Protein AF-A0A956ESF2-F1 (afdb_monomer)

Secondary structure (DSSP, 8-state):
-HHHHHHHTT---S-----EETTEE-TTPPTT---PPPHHHHHHHHHHHT-SS-HHHHHHHHHHHHHHTT-S-GGGHHHHHHHTT--

Mean predicted aligned error: 10.07 Å

Sequence (87 aa):
QVRKMATQVGFKVVRLHREAIGPLPLGDLAEGAWRMLTDAEVEALYAVAGGREAPATRAWAALLAQWEAGALEAVDAGCFARCVKHG

Structure (mmCIF, N/CA/C/O backbone):
data_AF-A0A956ESF2-F1
#
_entry.id   AF-A0A956ESF2-F1
#
loop_
_atom_site.group_PDB
_atom_site.id
_atom_site.type_symbol
_atom_site.label_atom_id
_atom_site.label_alt_id
_atom_site.label_comp_id
_atom_site.label_asym_id
_atom_site.label_entity_id
_atom_site.label_seq_id
_atom_site.pdbx_PDB_ins_code
_atom_site.Cartn_x
_atom_site.Cartn_y
_atom_site.Cartn_z
_atom_site.occupancy
_atom_site.B_iso_or_equiv
_atom_site.auth_seq_id
_atom_site.auth_comp_id
_atom_site.auth_asym_id
_atom_site.auth_atom_id
_atom_site.pdbx_PDB_model_num
ATOM 1 N N . GLN A 1 1 ? -2.606 4.557 10.010 1.00 91.50 1 GLN A N 1
ATOM 2 C CA . GLN A 1 1 ? -3.204 5.907 10.09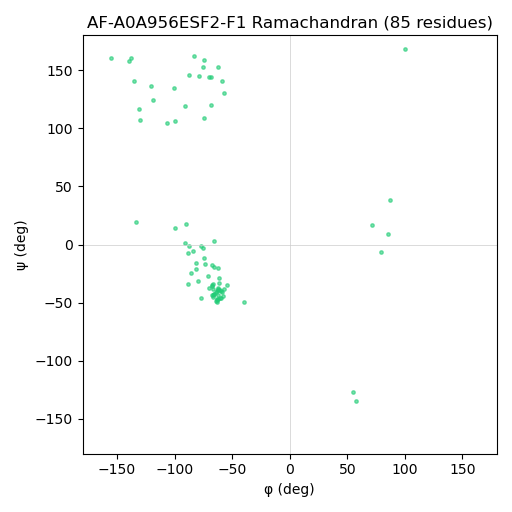7 1.00 91.50 1 GLN A CA 1
ATOM 3 C C . GLN A 1 1 ? -4.704 5.856 10.369 1.00 91.50 1 GLN A C 1
ATOM 5 O O . GLN A 1 1 ? -5.101 6.351 11.411 1.00 91.50 1 GLN A O 1
ATOM 10 N N . VAL A 1 2 ? -5.510 5.175 9.541 1.00 95.81 2 VAL A N 1
ATOM 11 C CA . VAL A 1 2 ? -6.990 5.094 9.650 1.00 95.81 2 VAL A CA 1
ATOM 12 C C . VAL A 1 2 ? -7.536 4.962 11.080 1.00 95.81 2 VAL A C 1
ATOM 14 O O . VAL A 1 2 ? -8.394 5.737 11.478 1.00 95.81 2 VAL A O 1
ATOM 17 N N . ARG A 1 3 ? -7.010 4.035 11.896 1.00 96.88 3 ARG A N 1
ATOM 18 C CA . ARG A 1 3 ? -7.473 3.865 13.287 1.00 96.88 3 ARG A CA 1
ATOM 19 C C . ARG A 1 3 ? -7.288 5.121 14.146 1.00 96.88 3 ARG A C 1
ATOM 21 O O . ARG A 1 3 ? -8.169 5.433 14.929 1.00 96.88 3 ARG A O 1
ATOM 28 N N . LYS A 1 4 ? -6.176 5.848 13.980 1.00 97.06 4 LYS A N 1
ATOM 29 C CA . LYS A 1 4 ? -5.920 7.105 14.703 1.00 97.06 4 LYS A CA 1
ATOM 30 C C . LYS A 1 4 ? -6.907 8.189 14.275 1.00 97.06 4 LYS A C 1
ATOM 32 O O . LYS A 1 4 ? -7.490 8.838 15.131 1.00 97.06 4 LYS A O 1
ATOM 37 N N . MET A 1 5 ? -7.125 8.323 12.967 1.00 98.00 5 MET A N 1
ATOM 38 C CA . MET A 1 5 ? -8.069 9.292 12.403 1.00 98.00 5 MET A CA 1
ATOM 39 C C . MET A 1 5 ? -9.494 9.043 12.908 1.00 98.00 5 MET A C 1
ATOM 41 O O . MET A 1 5 ? -10.152 9.969 13.357 1.00 98.00 5 MET A O 1
ATOM 45 N N . ALA A 1 6 ? -9.946 7.786 12.909 1.00 97.06 6 ALA A N 1
ATOM 46 C CA . ALA A 1 6 ? -11.266 7.420 13.419 1.00 97.06 6 ALA A CA 1
ATOM 47 C C . ALA A 1 6 ? -11.422 7.735 14.915 1.00 97.06 6 ALA A C 1
ATOM 49 O O . ALA A 1 6 ? -12.428 8.312 15.318 1.00 97.06 6 ALA A O 1
ATOM 50 N N . THR A 1 7 ? -10.410 7.435 15.735 1.00 97.44 7 THR A N 1
ATOM 51 C CA . THR A 1 7 ? -10.445 7.777 17.163 1.00 97.44 7 THR A CA 1
ATOM 52 C C . THR A 1 7 ? -10.513 9.288 17.389 1.00 97.44 7 THR A C 1
ATOM 54 O O . THR A 1 7 ? -11.224 9.726 18.289 1.00 97.44 7 THR A O 1
ATOM 57 N N . GLN A 1 8 ? -9.822 10.092 16.573 1.00 97.75 8 GLN A N 1
ATOM 58 C CA . GLN A 1 8 ? -9.849 11.557 16.688 1.00 97.75 8 GLN A CA 1
ATOM 59 C C . GLN A 1 8 ? -11.250 12.149 16.492 1.00 97.75 8 GLN A C 1
ATOM 61 O O . GLN A 1 8 ? -11.554 13.179 17.083 1.00 97.75 8 GLN A O 1
ATOM 66 N N . VAL A 1 9 ? -12.109 11.488 15.713 1.00 97.25 9 VAL A N 1
ATOM 67 C CA . VAL A 1 9 ? -13.508 11.890 15.493 1.00 97.25 9 VAL A CA 1
ATOM 68 C C . VAL A 1 9 ? -14.507 11.089 16.344 1.00 97.25 9 VAL A C 1
ATOM 70 O O . VAL A 1 9 ? -15.705 11.119 16.084 1.00 97.25 9 VAL A O 1
ATOM 73 N N . GLY A 1 10 ? -14.033 10.366 17.366 1.00 97.50 10 GLY A N 1
ATOM 74 C CA . GLY A 1 10 ? -14.883 9.664 18.336 1.00 97.50 10 GLY A CA 1
ATOM 75 C C . GLY A 1 10 ? -15.354 8.266 17.920 1.00 97.50 10 GLY A C 1
ATOM 76 O O . GLY A 1 10 ? -16.168 7.668 18.623 1.00 97.50 10 GLY A O 1
ATOM 77 N N . PHE A 1 11 ? -14.838 7.701 16.824 1.00 97.62 11 PHE A N 1
ATOM 78 C CA . PHE A 1 11 ? -15.212 6.362 16.363 1.00 97.62 11 PHE A CA 1
ATOM 79 C C . PHE A 1 11 ? -14.176 5.297 16.735 1.00 97.62 11 PHE A C 1
ATOM 81 O O . PHE A 1 11 ? -12.975 5.435 16.495 1.00 97.62 11 PHE A O 1
ATOM 88 N N . LYS A 1 12 ? -14.657 4.157 17.246 1.00 96.62 12 LYS A N 1
ATOM 89 C CA . LYS A 1 12 ? -13.842 2.951 17.442 1.00 96.62 12 LYS A CA 1
ATOM 90 C C . LYS A 1 12 ? -13.904 2.064 16.198 1.00 96.62 12 LYS A C 1
ATOM 92 O O . LYS A 1 12 ? -14.958 1.547 15.844 1.00 96.62 12 LYS A O 1
ATOM 97 N N . VAL A 1 13 ? -12.754 1.817 15.570 1.00 97.44 13 VAL A N 1
ATOM 98 C CA . VAL A 1 13 ? -12.660 0.903 14.418 1.00 97.44 13 VAL A CA 1
ATOM 99 C C . VAL A 1 13 ? -12.769 -0.554 14.875 1.00 97.44 13 VAL A C 1
ATOM 101 O O . VAL A 1 13 ? -11.823 -1.093 15.457 1.00 97.44 13 VAL A O 1
ATOM 104 N N . VAL A 1 14 ? -13.896 -1.200 14.566 1.00 97.50 14 VAL A N 1
ATOM 105 C CA . VAL A 1 14 ? -14.173 -2.607 14.912 1.00 97.50 14 VAL A CA 1
ATOM 106 C C . VAL A 1 14 ? -13.440 -3.579 13.979 1.00 97.50 14 VAL A C 1
ATOM 108 O O . VAL A 1 14 ? -12.760 -4.486 14.451 1.00 97.50 14 VAL A O 1
ATOM 111 N N . ARG A 1 15 ? -13.482 -3.350 12.660 1.00 96.50 15 ARG A N 1
ATOM 112 C CA . ARG A 1 15 ? -12.741 -4.121 11.645 1.00 96.50 15 ARG A CA 1
ATOM 113 C C . ARG A 1 15 ? -12.109 -3.158 10.643 1.00 96.50 15 ARG A C 1
ATOM 115 O O . ARG A 1 15 ? -12.708 -2.149 10.292 1.00 96.50 15 ARG A O 1
ATOM 122 N N . LEU A 1 16 ? -10.886 -3.458 10.213 1.00 96.06 16 LEU A N 1
ATOM 123 C CA . LEU A 1 16 ? -10.197 -2.738 9.145 1.00 96.06 16 LEU A CA 1
ATOM 124 C C . LEU A 1 16 ? -9.653 -3.777 8.175 1.00 96.06 16 LEU A C 1
ATOM 126 O O . LEU A 1 16 ? -8.822 -4.593 8.569 1.00 96.06 16 LEU A O 1
ATOM 130 N N . HIS A 1 17 ? -10.138 -3.747 6.942 1.00 94.31 17 HIS A N 1
ATOM 131 C CA . HIS A 1 17 ? -9.725 -4.645 5.875 1.00 94.31 17 HIS A CA 1
ATOM 132 C C . HIS A 1 17 ? -9.172 -3.809 4.722 1.00 94.31 17 HIS A C 1
ATOM 134 O O . HIS A 1 17 ? -9.724 -2.759 4.403 1.00 94.31 17 HIS A O 1
ATOM 140 N N . ARG A 1 18 ? -8.052 -4.244 4.144 1.00 96.06 18 ARG A N 1
ATOM 141 C CA . ARG A 1 18 ? -7.437 -3.586 2.992 1.00 96.06 18 ARG A CA 1
ATOM 142 C C . ARG A 1 18 ? -7.698 -4.451 1.769 1.00 96.06 18 ARG A C 1
ATOM 144 O O . ARG A 1 18 ? -7.046 -5.476 1.609 1.00 96.06 18 ARG A O 1
ATOM 151 N N . GLU A 1 19 ? -8.628 -4.002 0.941 1.00 95.88 19 GLU A N 1
ATOM 152 C CA . GLU A 1 19 ? -9.064 -4.710 -0.266 1.00 95.88 19 GLU A CA 1
ATOM 153 C C . GLU A 1 19 ? -8.135 -4.504 -1.470 1.00 95.88 19 GLU A C 1
ATOM 155 O O . GLU A 1 19 ? -8.210 -5.264 -2.426 1.00 95.88 19 GLU A O 1
ATOM 160 N N . ALA A 1 20 ? -7.254 -3.498 -1.442 1.00 96.69 20 ALA A N 1
ATOM 161 C CA . ALA A 1 20 ? -6.336 -3.208 -2.540 1.00 96.69 20 ALA A CA 1
ATOM 162 C C . ALA A 1 20 ? -5.067 -2.469 -2.084 1.00 96.69 20 ALA A C 1
ATOM 164 O O . ALA A 1 20 ? -5.027 -1.840 -1.017 1.00 96.69 20 ALA A O 1
ATOM 165 N N . ILE A 1 21 ? -4.026 -2.523 -2.918 1.00 95.31 21 ILE A N 1
ATOM 166 C CA . ILE A 1 21 ? -2.811 -1.706 -2.819 1.00 95.31 21 ILE A CA 1
ATOM 167 C C . ILE A 1 21 ? -2.543 -1.083 -4.189 1.00 95.31 21 ILE A C 1
ATOM 169 O O . ILE A 1 21 ? -2.111 -1.766 -5.115 1.00 95.31 21 ILE A O 1
ATOM 173 N N . GLY A 1 22 ? -2.779 0.225 -4.312 1.00 94.75 22 GLY A N 1
ATOM 174 C CA . GLY A 1 22 ? -2.665 0.911 -5.599 1.00 94.75 22 GLY A CA 1
ATOM 175 C C . GLY A 1 22 ? -3.544 0.224 -6.656 1.00 94.75 22 GLY A C 1
ATOM 176 O O . GLY A 1 22 ? -4.724 0.009 -6.381 1.00 94.75 22 GLY A O 1
ATOM 177 N N . PRO A 1 23 ? -2.997 -0.152 -7.826 1.00 96.31 23 PRO A N 1
ATOM 178 C CA . PRO A 1 23 ? -3.748 -0.834 -8.877 1.00 96.31 23 PRO A CA 1
ATOM 179 C C . PRO A 1 23 ? -3.999 -2.328 -8.606 1.00 96.31 23 PRO A C 1
ATOM 181 O O . PRO A 1 23 ? -4.618 -2.978 -9.441 1.00 96.31 23 PRO A O 1
ATOM 184 N N . LEU A 1 24 ? -3.520 -2.893 -7.487 1.00 96.75 24 LEU A N 1
ATOM 185 C CA . LEU A 1 24 ? -3.657 -4.321 -7.191 1.00 96.75 24 LEU A CA 1
ATOM 186 C C . LEU A 1 24 ? -4.815 -4.606 -6.227 1.00 96.75 24 LEU A C 1
ATOM 188 O O . LEU A 1 24 ? -4.668 -4.357 -5.024 1.00 96.75 24 LEU A O 1
ATOM 192 N N . PRO A 1 25 ? -5.942 -5.158 -6.710 1.00 95.75 25 PRO A N 1
ATOM 193 C CA . PRO A 1 25 ? -7.000 -5.657 -5.844 1.00 95.75 25 PRO A CA 1
ATOM 194 C C . PRO A 1 25 ? -6.612 -6.997 -5.203 1.00 95.75 25 PRO A C 1
ATOM 196 O O . PRO A 1 25 ? -5.857 -7.790 -5.770 1.00 95.75 25 PRO A O 1
ATOM 199 N N . LEU A 1 26 ? -7.176 -7.273 -4.026 1.00 95.62 26 LEU A N 1
ATOM 200 C CA . LEU A 1 26 ? -7.056 -8.563 -3.345 1.00 95.62 26 LEU A CA 1
ATOM 201 C C . LEU A 1 26 ? -7.787 -9.674 -4.117 1.00 95.62 26 LEU A C 1
ATOM 203 O O . LEU A 1 26 ? -7.299 -10.802 -4.172 1.00 95.62 26 LEU A O 1
ATOM 207 N N . GLY A 1 27 ? -8.919 -9.338 -4.747 1.00 93.38 27 GLY A N 1
ATOM 208 C CA . GLY A 1 27 ? -9.748 -10.280 -5.500 1.00 93.38 27 GLY A CA 1
ATOM 209 C C . GLY A 1 27 ? -10.199 -11.453 -4.630 1.00 93.38 27 GLY A C 1
ATOM 210 O O . GLY A 1 27 ? -10.573 -11.265 -3.475 1.00 93.38 27 GLY A O 1
ATOM 211 N N . ASP A 1 28 ? -10.097 -12.661 -5.175 1.00 93.44 28 ASP A N 1
ATOM 212 C CA . ASP A 1 28 ? -10.522 -13.903 -4.518 1.00 93.44 28 ASP A CA 1
ATOM 213 C C . ASP A 1 28 ? -9.409 -14.568 -3.682 1.00 93.44 28 ASP A C 1
ATOM 215 O O . ASP A 1 28 ? -9.473 -15.759 -3.369 1.00 93.44 28 ASP A O 1
ATOM 219 N N . LEU A 1 29 ? -8.346 -13.830 -3.335 1.00 95.25 29 LEU A N 1
ATOM 220 C CA . LEU A 1 29 ? -7.250 -14.372 -2.534 1.00 95.25 29 LEU A CA 1
ATOM 221 C C . LEU A 1 29 ? -7.721 -14.662 -1.102 1.00 95.25 29 LEU A C 1
ATOM 223 O O . LEU A 1 29 ? -8.123 -13.762 -0.364 1.00 95.25 29 LEU A O 1
ATOM 227 N N . ALA A 1 30 ? -7.622 -15.930 -0.701 1.00 94.25 30 ALA A N 1
ATOM 228 C CA . ALA A 1 30 ? -8.015 -16.377 0.629 1.00 94.25 30 ALA A CA 1
ATOM 229 C C . ALA A 1 30 ? -7.181 -15.719 1.743 1.00 94.25 30 ALA A C 1
ATOM 231 O O . ALA A 1 30 ? -6.013 -15.364 1.562 1.00 94.25 30 ALA A O 1
ATOM 232 N N . GLU A 1 31 ? -7.772 -15.597 2.934 1.00 94.81 31 GLU A N 1
ATOM 233 C CA . GLU A 1 31 ? -7.064 -15.075 4.103 1.00 94.81 31 GLU A CA 1
ATOM 234 C C . GLU A 1 31 ? -5.808 -15.919 4.401 1.00 94.81 31 GLU A C 1
ATOM 236 O O . GLU A 1 31 ? -5.852 -17.146 4.444 1.00 94.81 31 GLU A O 1
ATOM 241 N N . GLY A 1 32 ? -4.665 -15.251 4.586 1.00 96.19 32 GLY A N 1
ATOM 242 C CA . GLY A 1 32 ? -3.372 -15.899 4.840 1.00 96.19 32 GLY A CA 1
ATOM 243 C C . GLY A 1 32 ? -2.667 -16.465 3.601 1.00 96.19 32 GLY A C 1
ATOM 244 O O . GLY A 1 32 ? -1.512 -16.878 3.709 1.00 96.19 32 GLY A O 1
ATOM 245 N N . ALA A 1 33 ? -3.311 -16.457 2.433 1.00 96.62 33 ALA A N 1
ATOM 246 C CA . ALA A 1 33 ? -2.698 -16.890 1.186 1.00 96.62 33 ALA A CA 1
ATOM 247 C C . ALA A 1 33 ? -1.858 -15.779 0.534 1.00 96.62 33 ALA A C 1
ATOM 249 O O . ALA A 1 33 ? -2.000 -14.588 0.822 1.00 96.62 33 ALA A O 1
ATOM 250 N N . TRP A 1 34 ? -0.990 -16.186 -0.388 1.00 96.50 34 TRP A N 1
ATOM 251 C CA . TRP A 1 34 ? -0.234 -15.300 -1.267 1.00 96.50 34 TRP A CA 1
ATOM 252 C C . TRP A 1 34 ? -0.217 -15.875 -2.684 1.00 96.50 34 TRP A C 1
ATOM 254 O O . TRP A 1 34 ? -0.451 -17.066 -2.890 1.00 96.50 34 TRP A O 1
ATOM 264 N N . ARG A 1 35 ? 0.063 -15.016 -3.663 1.00 96.88 35 ARG A N 1
ATOM 265 C CA . ARG A 1 35 ? 0.270 -15.404 -5.060 1.00 96.88 35 ARG A CA 1
ATOM 266 C C . ARG A 1 35 ? 1.414 -14.605 -5.661 1.00 96.88 35 ARG A C 1
ATOM 268 O O . ARG A 1 35 ? 1.720 -13.511 -5.188 1.00 96.88 35 ARG A O 1
ATOM 275 N N . MET A 1 36 ? 2.003 -15.135 -6.725 1.00 97.62 36 MET A N 1
ATOM 276 C CA . MET A 1 36 ? 2.908 -14.349 -7.557 1.00 97.62 36 MET A CA 1
ATOM 277 C C . MET A 1 36 ? 2.112 -13.297 -8.334 1.00 97.62 36 MET A C 1
ATOM 279 O O . MET A 1 36 ? 0.964 -13.528 -8.733 1.00 97.62 36 MET A O 1
ATOM 283 N N . LEU A 1 37 ? 2.726 -12.130 -8.513 1.00 97.25 37 LEU A N 1
ATOM 284 C CA . LEU A 1 37 ? 2.209 -11.103 -9.407 1.00 97.25 37 LEU A CA 1
ATOM 285 C C . LEU A 1 37 ? 2.557 -11.466 -10.846 1.00 97.25 37 LEU A C 1
ATOM 287 O O . LEU A 1 37 ? 3.619 -12.030 -11.113 1.00 97.25 37 LEU A O 1
ATOM 291 N N . THR A 1 38 ? 1.657 -11.133 -11.760 1.00 97.19 38 THR A N 1
ATOM 292 C CA . THR A 1 38 ? 1.937 -11.195 -13.195 1.00 97.19 38 THR A CA 1
ATOM 293 C C . THR A 1 38 ? 2.842 -10.036 -13.607 1.00 97.19 38 THR A C 1
ATOM 295 O O . THR A 1 38 ? 2.871 -8.999 -12.941 1.00 97.19 38 THR A O 1
ATOM 298 N N . ASP A 1 39 ? 3.540 -10.164 -14.734 1.00 97.75 39 ASP A N 1
ATOM 299 C CA . ASP A 1 39 ? 4.404 -9.087 -15.236 1.00 97.75 39 ASP A CA 1
ATOM 300 C C . ASP A 1 39 ? 3.623 -7.781 -15.456 1.00 97.75 39 ASP A C 1
ATOM 302 O O . ASP A 1 39 ? 4.096 -6.706 -15.101 1.00 97.75 39 ASP A O 1
ATOM 306 N N . ALA A 1 40 ? 2.381 -7.872 -15.942 1.00 97.19 40 ALA A N 1
ATOM 307 C CA . ALA A 1 40 ? 1.507 -6.713 -16.122 1.00 97.19 40 ALA A CA 1
ATOM 308 C C . ALA A 1 40 ? 1.183 -6.003 -14.795 1.00 97.19 40 ALA A C 1
ATOM 310 O O . ALA A 1 40 ? 1.150 -4.775 -14.732 1.00 97.19 40 ALA A O 1
ATOM 311 N N . GLU A 1 41 ? 0.971 -6.762 -13.721 1.00 97.38 41 GLU A N 1
ATOM 312 C CA . GLU A 1 41 ? 0.724 -6.219 -12.382 1.00 97.38 41 GLU A CA 1
ATOM 313 C C . GLU A 1 41 ? 1.976 -5.580 -11.780 1.00 97.38 41 GLU A C 1
ATOM 315 O O . GLU A 1 41 ? 1.888 -4.538 -11.126 1.00 97.38 41 GLU A O 1
ATOM 320 N N . VAL A 1 42 ? 3.144 -6.180 -12.021 1.00 96.94 42 VAL A N 1
ATOM 321 C CA . VAL A 1 42 ? 4.431 -5.605 -11.619 1.00 96.94 42 VAL A CA 1
ATOM 322 C C . VAL A 1 42 ? 4.650 -4.269 -12.33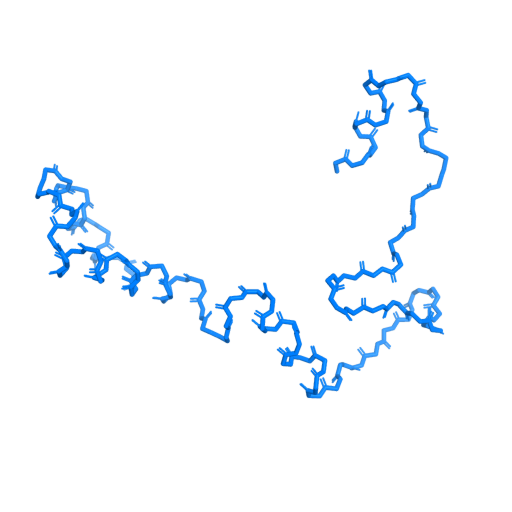1 1.00 96.94 42 VAL A C 1
ATOM 324 O O . VAL A 1 42 ? 4.960 -3.273 -11.675 1.00 96.94 42 VAL A O 1
ATOM 327 N N . GLU A 1 43 ? 4.423 -4.205 -13.642 1.00 96.50 43 GLU A N 1
ATOM 328 C CA . GLU A 1 43 ? 4.542 -2.953 -14.396 1.00 96.50 43 GLU A CA 1
ATOM 329 C C . GLU A 1 43 ? 3.525 -1.901 -13.940 1.00 96.50 43 GLU A C 1
ATOM 331 O O . GLU A 1 43 ? 3.886 -0.737 -13.756 1.00 96.50 43 GLU A O 1
ATOM 336 N N . ALA A 1 44 ? 2.280 -2.297 -13.655 1.00 96.44 44 ALA A N 1
ATOM 337 C CA . ALA A 1 44 ? 1.270 -1.386 -13.118 1.00 96.44 44 ALA A CA 1
ATOM 338 C C . ALA A 1 44 ? 1.697 -0.772 -11.773 1.00 96.44 44 ALA A C 1
ATOM 340 O O . ALA A 1 44 ? 1.495 0.425 -11.547 1.00 96.44 44 ALA A O 1
ATOM 341 N N . LEU A 1 45 ? 2.324 -1.559 -10.889 1.00 96.44 45 LEU A N 1
ATOM 342 C CA . LEU A 1 45 ? 2.879 -1.046 -9.635 1.00 96.44 45 LEU A CA 1
ATOM 343 C C . LEU A 1 45 ? 3.998 -0.031 -9.874 1.00 96.44 45 LEU A C 1
ATOM 345 O O . LEU A 1 45 ? 3.993 1.039 -9.263 1.00 96.44 45 LEU A O 1
ATOM 349 N N . TYR A 1 46 ? 4.952 -0.339 -10.751 1.00 95.50 46 TYR A N 1
ATOM 350 C CA . TYR A 1 46 ? 6.066 0.569 -11.018 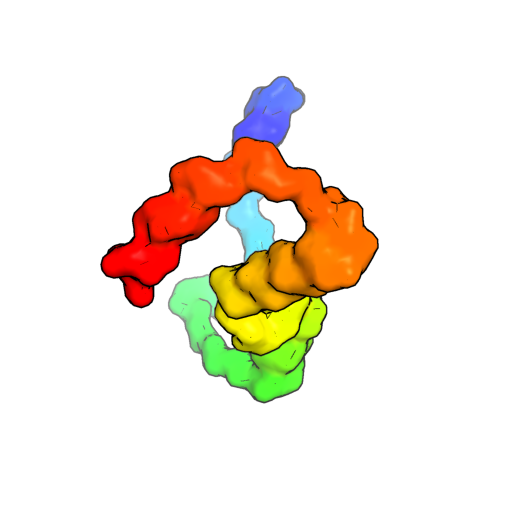1.00 95.50 46 TYR A CA 1
ATOM 351 C C . TYR A 1 46 ? 5.626 1.856 -11.716 1.00 95.50 46 TYR A C 1
ATOM 353 O O . TYR A 1 46 ? 6.150 2.925 -11.396 1.00 95.50 46 TYR A O 1
ATOM 361 N N . ALA A 1 47 ? 4.620 1.789 -12.589 1.00 94.25 47 ALA A N 1
ATOM 362 C CA . ALA A 1 47 ? 4.043 2.965 -13.231 1.00 94.25 47 ALA A CA 1
ATOM 363 C C . ALA A 1 47 ? 3.508 3.974 -12.198 1.00 94.25 47 ALA A C 1
ATOM 365 O O . ALA A 1 47 ? 3.804 5.165 -12.291 1.00 94.25 47 ALA A O 1
ATOM 366 N 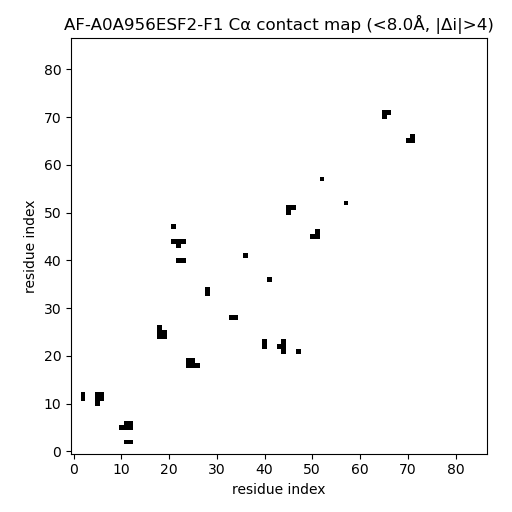N . VAL A 1 48 ? 2.791 3.507 -11.167 1.00 95.38 48 VAL A N 1
ATOM 367 C CA . VAL A 1 48 ? 2.261 4.394 -10.111 1.00 95.38 48 VAL A CA 1
ATOM 368 C C . VAL A 1 48 ? 3.295 4.756 -9.040 1.00 95.38 48 VAL A C 1
ATOM 370 O O . VAL A 1 48 ? 3.132 5.753 -8.340 1.00 95.38 48 VAL A O 1
ATOM 373 N N . ALA A 1 49 ? 4.362 3.966 -8.900 1.00 92.06 49 ALA A N 1
ATOM 374 C CA . ALA A 1 49 ? 5.431 4.210 -7.934 1.00 92.06 49 ALA A CA 1
ATOM 375 C C . ALA A 1 49 ? 6.499 5.198 -8.438 1.00 92.06 49 ALA A C 1
ATOM 377 O O . ALA A 1 49 ? 7.382 5.581 -7.663 1.00 92.06 49 ALA A O 1
ATOM 378 N N . GLY A 1 50 ? 6.423 5.626 -9.704 1.00 88.94 50 GLY A N 1
ATOM 379 C CA . GLY A 1 50 ? 7.378 6.542 -10.330 1.00 88.94 50 GLY A CA 1
ATOM 380 C C . GLY A 1 50 ? 8.594 5.845 -10.950 1.00 88.94 50 GLY A C 1
ATOM 381 O O . GLY A 1 50 ? 9.701 6.369 -10.834 1.00 88.94 50 GLY A O 1
ATOM 382 N N . GLY A 1 51 ? 8.389 4.677 -11.568 1.00 90.88 51 GLY A N 1
ATOM 383 C CA . GLY A 1 51 ? 9.376 3.952 -12.377 1.00 90.88 51 GLY A CA 1
ATOM 384 C C . GLY A 1 51 ? 10.086 2.792 -11.666 1.00 90.88 51 GLY A C 1
ATOM 385 O O . GLY A 1 51 ? 9.992 2.635 -10.451 1.00 90.88 51 GLY A O 1
ATOM 386 N N . ARG A 1 52 ? 10.810 1.973 -12.449 1.00 90.50 52 ARG A N 1
ATOM 387 C CA . ARG A 1 52 ? 11.600 0.801 -11.994 1.00 90.50 52 ARG A CA 1
ATOM 388 C C . ARG A 1 52 ? 12.894 1.172 -11.267 1.00 90.50 52 ARG A C 1
ATOM 390 O O . ARG A 1 52 ? 13.505 0.320 -10.626 1.00 90.50 52 ARG A O 1
ATOM 397 N N . GLU A 1 53 ? 13.339 2.412 -11.419 1.00 87.38 53 GLU A N 1
ATOM 398 C CA . GLU A 1 53 ? 14.606 2.878 -10.873 1.00 87.38 53 GLU A CA 1
ATOM 399 C C . GLU A 1 53 ? 14.572 2.931 -9.347 1.00 87.38 53 GLU A C 1
ATOM 401 O O . GLU A 1 53 ? 13.561 3.276 -8.727 1.00 87.38 53 GLU A O 1
ATOM 406 N N . ALA A 1 54 ? 15.709 2.612 -8.726 1.00 82.06 54 ALA A N 1
ATOM 407 C CA . ALA A 1 54 ? 15.833 2.717 -7.284 1.00 82.06 54 ALA A CA 1
ATOM 408 C C . ALA A 1 54 ? 15.556 4.168 -6.837 1.00 82.06 54 ALA A C 1
ATOM 410 O O . ALA A 1 54 ? 16.019 5.112 -7.486 1.00 82.06 54 ALA A O 1
ATOM 411 N N . PRO A 1 55 ? 14.859 4.380 -5.702 1.00 77.62 55 PRO A N 1
ATOM 412 C CA . PRO A 1 55 ? 14.504 5.719 -5.238 1.00 77.62 55 PRO A CA 1
ATOM 413 C C . PRO A 1 55 ? 15.698 6.670 -5.098 1.00 77.62 55 PRO A C 1
ATOM 415 O O . PRO A 1 55 ? 15.562 7.858 -5.373 1.00 77.62 55 PRO A O 1
ATOM 418 N N . ALA A 1 56 ? 16.863 6.146 -4.703 1.00 79.31 56 ALA A N 1
ATOM 419 C CA . ALA A 1 56 ? 18.096 6.918 -4.590 1.00 79.31 56 ALA A CA 1
ATOM 420 C C . ALA A 1 56 ? 18.598 7.415 -5.956 1.00 79.31 56 ALA A C 1
ATOM 422 O O . ALA A 1 56 ? 18.975 8.576 -6.082 1.00 79.31 56 ALA A O 1
ATOM 423 N N . THR A 1 57 ? 18.544 6.567 -6.986 1.00 83.25 57 THR A N 1
ATOM 424 C CA . THR A 1 57 ? 18.992 6.902 -8.344 1.00 83.25 57 THR A CA 1
ATOM 425 C C . THR A 1 57 ? 18.143 8.015 -8.945 1.00 83.25 57 THR A C 1
ATOM 427 O O . THR A 1 57 ? 18.690 9.017 -9.396 1.00 83.25 57 THR A O 1
ATOM 430 N N . ARG A 1 58 ? 16.811 7.902 -8.872 1.00 80.69 58 ARG A N 1
ATOM 431 C CA . ARG A 1 58 ? 15.914 8.952 -9.385 1.00 80.69 58 ARG A CA 1
ATOM 432 C C . ARG A 1 58 ? 16.012 10.259 -8.594 1.00 80.69 58 ARG A C 1
ATOM 434 O O . ARG A 1 58 ? 15.895 11.329 -9.177 1.00 80.69 58 ARG A O 1
ATOM 441 N N . ALA A 1 59 ? 16.243 10.191 -7.278 1.00 83.25 59 ALA A N 1
ATOM 442 C CA . ALA A 1 59 ? 16.439 11.383 -6.453 1.00 83.25 59 ALA A CA 1
ATOM 443 C C . ALA A 1 59 ? 17.735 12.105 -6.842 1.00 83.25 59 ALA A C 1
ATOM 445 O O . ALA A 1 59 ? 17.737 13.323 -6.999 1.00 83.25 59 ALA A O 1
ATOM 446 N N . TRP A 1 60 ? 18.813 11.349 -7.060 1.00 82.19 60 TRP A N 1
ATOM 447 C CA . TRP A 1 60 ? 20.075 11.896 -7.544 1.00 82.19 60 TRP A CA 1
ATOM 448 C C . TRP A 1 60 ? 19.948 12.502 -8.944 1.00 82.19 60 TRP A C 1
ATOM 450 O O . TRP A 1 60 ? 20.360 13.640 -9.153 1.00 82.19 60 TRP A O 1
ATOM 460 N N . ALA A 1 61 ? 19.316 11.789 -9.880 1.00 84.25 61 ALA A N 1
ATOM 461 C CA . ALA A 1 61 ? 19.053 12.297 -11.225 1.00 84.25 61 ALA A CA 1
ATOM 462 C C . ALA A 1 61 ? 18.216 13.589 -11.198 1.00 84.25 61 ALA A C 1
ATOM 464 O O . ALA A 1 61 ? 18.525 14.536 -11.917 1.00 84.25 61 ALA A O 1
ATOM 465 N N . ALA A 1 62 ? 17.204 13.666 -10.327 1.00 83.31 62 ALA A N 1
ATOM 466 C CA . ALA A 1 62 ? 16.395 14.870 -10.157 1.00 83.31 62 ALA A CA 1
ATOM 467 C C . ALA A 1 62 ? 17.213 16.055 -9.616 1.00 83.31 62 ALA A C 1
ATOM 469 O O . ALA A 1 62 ? 17.044 17.175 -10.094 1.00 83.31 62 ALA A O 1
ATOM 470 N N . LEU A 1 63 ? 18.109 15.820 -8.652 1.00 84.25 63 LEU A N 1
ATOM 471 C CA . LEU A 1 63 ? 19.003 16.856 -8.125 1.00 84.25 63 LEU A CA 1
ATOM 472 C C . LEU A 1 63 ? 20.003 17.343 -9.182 1.00 84.25 63 LEU A C 1
ATOM 474 O O . LEU A 1 63 ? 20.203 18.548 -9.313 1.00 84.25 63 LEU A O 1
ATOM 478 N N . LEU A 1 64 ? 20.589 16.431 -9.965 1.00 84.81 64 LEU A N 1
ATOM 479 C CA . LEU A 1 64 ? 21.473 16.791 -11.078 1.00 84.81 64 LEU A CA 1
ATOM 480 C C . LEU A 1 64 ? 20.744 17.635 -12.130 1.00 84.81 64 LEU A C 1
ATOM 482 O O . LEU A 1 64 ? 21.250 18.683 -12.517 1.00 84.81 64 LEU A O 1
ATOM 486 N N . ALA A 1 65 ? 19.533 17.243 -12.531 1.00 84.25 65 ALA A N 1
ATOM 487 C CA . ALA A 1 65 ? 18.740 18.008 -13.492 1.00 84.25 65 ALA A CA 1
ATOM 488 C C . ALA A 1 65 ? 18.390 19.416 -12.971 1.00 84.25 65 ALA A C 1
ATOM 490 O O . ALA A 1 65 ? 18.414 20.385 -13.725 1.00 84.25 65 ALA A O 1
ATOM 491 N N . GLN A 1 66 ? 18.094 19.552 -11.673 1.00 82.00 66 GLN A N 1
ATOM 492 C CA . GLN A 1 66 ? 17.854 20.858 -11.044 1.00 82.00 66 GLN A CA 1
ATOM 493 C C . GLN A 1 66 ? 19.118 21.724 -11.009 1.00 82.00 66 GLN A C 1
ATOM 495 O O . GLN A 1 66 ? 19.036 22.932 -11.234 1.00 82.00 66 GLN A O 1
ATOM 500 N N . TRP A 1 67 ? 20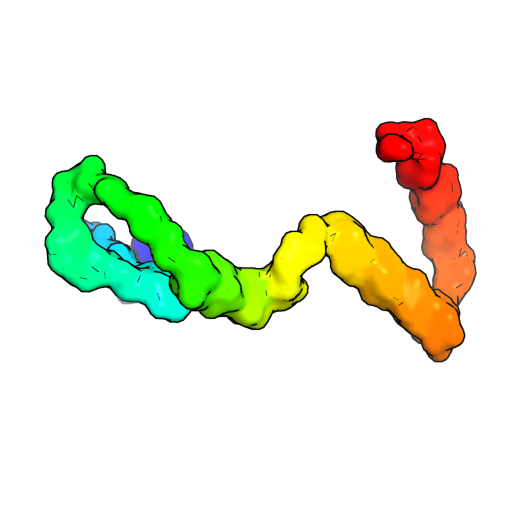.279 21.116 -10.756 1.00 79.62 67 TRP A N 1
ATOM 501 C CA . TRP A 1 67 ? 21.572 21.795 -10.816 1.00 79.62 67 TRP A CA 1
ATOM 502 C C . TRP A 1 67 ? 21.881 22.292 -12.232 1.00 79.62 67 TRP A C 1
ATOM 504 O O . TRP A 1 67 ? 22.203 23.464 -12.414 1.00 79.62 67 TRP A O 1
ATOM 514 N N . GLU A 1 68 ? 21.733 21.431 -13.241 1.00 84.75 68 GLU A N 1
ATOM 515 C CA . GLU A 1 68 ? 21.937 21.782 -14.654 1.00 84.75 68 GLU A CA 1
ATOM 516 C C . GLU A 1 68 ? 20.967 22.873 -15.127 1.00 84.75 68 GLU A C 1
ATOM 518 O O . GLU A 1 68 ? 21.341 23.730 -15.926 1.00 84.75 68 GLU A O 1
ATOM 523 N N . ALA A 1 69 ? 19.748 22.896 -14.586 1.00 84.69 69 ALA A N 1
ATOM 524 C CA . ALA A 1 69 ? 18.768 23.950 -14.830 1.00 84.69 69 ALA A CA 1
ATOM 525 C C . ALA A 1 69 ? 19.066 25.270 -14.084 1.00 84.69 69 ALA A C 1
ATOM 527 O O . ALA A 1 69 ? 18.321 26.237 -14.247 1.00 84.69 69 ALA A O 1
ATOM 528 N N . GLY A 1 70 ? 20.118 25.329 -13.257 1.00 82.38 70 GLY A N 1
ATOM 529 C CA . GLY A 1 70 ? 20.483 26.512 -12.470 1.00 82.38 70 GLY A CA 1
ATOM 530 C C . GLY A 1 70 ? 19.529 26.813 -11.309 1.00 82.38 70 GLY A C 1
ATOM 531 O O . GLY A 1 70 ? 19.526 27.928 -10.796 1.00 82.38 70 GLY A O 1
ATOM 532 N N . ALA A 1 71 ? 18.706 25.842 -10.899 1.00 78.38 71 ALA A N 1
ATOM 533 C CA . ALA A 1 71 ? 17.694 25.998 -9.852 1.00 78.38 71 ALA A CA 1
ATOM 534 C C . ALA A 1 71 ? 18.226 25.734 -8.426 1.00 78.38 71 ALA A C 1
ATOM 536 O O . ALA A 1 71 ? 17.472 25.851 -7.461 1.00 78.38 71 ALA A O 1
ATOM 537 N N . LEU A 1 72 ? 19.507 25.372 -8.285 1.00 64.25 72 LEU A N 1
ATOM 538 C CA . LEU A 1 72 ? 20.197 25.160 -7.010 1.00 64.25 72 LEU A CA 1
ATOM 539 C C . LEU A 1 72 ? 21.372 26.143 -6.889 1.00 64.25 72 LEU A C 1
ATOM 541 O O . LEU A 1 72 ? 22.244 26.170 -7.755 1.00 64.25 72 LEU A O 1
ATOM 545 N N . GLU A 1 73 ? 21.420 26.936 -5.812 1.00 56.25 73 GLU A N 1
ATOM 546 C CA . GLU A 1 73 ? 22.567 27.806 -5.515 1.00 56.25 73 GLU A CA 1
ATOM 547 C C . GLU A 1 73 ? 23.647 27.063 -4.707 1.00 56.25 73 GLU A C 1
ATOM 549 O O . GLU A 1 73 ? 23.360 26.231 -3.848 1.00 56.25 73 GLU A O 1
ATOM 554 N N . ALA A 1 74 ? 24.920 27.393 -4.950 1.00 57.75 74 ALA A N 1
ATOM 555 C CA . ALA A 1 74 ? 26.100 26.691 -4.426 1.00 57.75 74 ALA A CA 1
ATOM 556 C C . ALA A 1 74 ? 26.304 26.746 -2.890 1.00 57.75 74 ALA A C 1
ATOM 558 O O . ALA A 1 74 ? 27.298 26.220 -2.383 1.00 57.75 74 ALA A O 1
ATOM 559 N N . VAL A 1 75 ? 25.395 27.360 -2.126 1.00 55.88 75 VAL A N 1
ATOM 560 C CA . VAL A 1 75 ? 25.548 27.580 -0.674 1.00 55.88 75 VAL A CA 1
ATOM 561 C C . VAL A 1 75 ? 25.353 26.296 0.159 1.00 55.88 75 VAL A C 1
ATOM 563 O O . VAL A 1 75 ? 25.762 26.251 1.316 1.00 55.88 75 VAL A O 1
ATOM 566 N N . ASP A 1 76 ? 24.856 25.211 -0.448 1.00 52.81 76 ASP A N 1
ATOM 567 C CA . ASP A 1 76 ? 24.758 23.864 0.152 1.00 52.81 76 ASP A CA 1
ATOM 568 C C . ASP A 1 76 ? 25.987 22.960 -0.103 1.00 52.81 76 ASP A C 1
ATOM 570 O O . ASP A 1 76 ? 26.051 21.808 0.353 1.00 52.81 76 ASP A O 1
ATOM 574 N N . ALA A 1 77 ? 27.019 23.463 -0.793 1.00 49.19 77 ALA A N 1
ATOM 575 C CA . ALA A 1 77 ? 28.191 22.671 -1.191 1.00 49.19 77 ALA A CA 1
ATOM 576 C C . ALA A 1 77 ? 29.001 22.099 -0.004 1.00 49.19 77 ALA A C 1
ATOM 578 O O . ALA A 1 77 ? 29.715 21.104 -0.160 1.00 49.19 77 ALA A O 1
ATOM 579 N N . GLY A 1 78 ? 28.863 22.674 1.198 1.00 48.22 78 GLY A N 1
ATOM 580 C CA . GLY A 1 78 ? 29.529 22.189 2.414 1.00 48.22 78 GLY A CA 1
ATOM 581 C C . GLY A 1 78 ? 28.975 20.865 2.957 1.00 48.22 78 GLY A C 1
ATOM 582 O O . GLY A 1 78 ? 29.718 20.097 3.572 1.00 48.22 78 GLY A O 1
ATOM 583 N N . CYS A 1 79 ? 27.697 20.556 2.707 1.00 51.38 79 CYS A N 1
ATOM 584 C CA . CYS A 1 79 ? 27.090 19.283 3.117 1.00 51.38 79 CYS A CA 1
ATOM 585 C C . CYS A 1 79 ? 27.281 18.195 2.042 1.00 51.38 79 CYS A C 1
ATOM 587 O O . CYS A 1 79 ? 27.520 17.024 2.350 1.00 51.38 79 CYS A O 1
ATOM 589 N N . PHE A 1 80 ? 27.267 18.603 0.770 1.00 51.47 80 PHE A N 1
ATOM 590 C CA . PHE A 1 80 ? 27.270 17.721 -0.400 1.00 51.47 80 PHE A CA 1
ATOM 591 C C . PHE A 1 80 ? 28.582 16.934 -0.573 1.00 51.47 80 PHE A C 1
ATOM 593 O O . PHE A 1 80 ? 28.566 15.718 -0.768 1.00 51.47 80 PHE A O 1
ATOM 600 N N . ALA A 1 81 ? 29.739 17.586 -0.395 1.00 50.75 81 ALA A N 1
ATOM 601 C CA . ALA A 1 81 ? 31.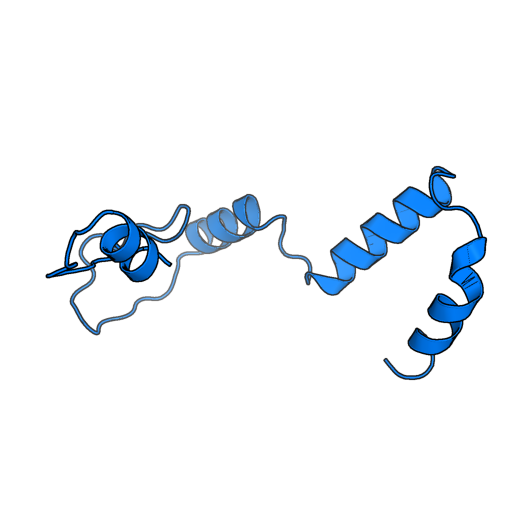049 16.937 -0.537 1.00 50.75 81 ALA A CA 1
ATOM 602 C C . ALA A 1 81 ? 31.343 15.881 0.552 1.00 50.75 81 ALA A C 1
ATOM 604 O O . ALA A 1 81 ? 32.229 15.039 0.381 1.00 50.75 81 ALA A O 1
ATOM 605 N N . ARG A 1 82 ? 30.610 15.905 1.677 1.00 47.69 82 ARG A N 1
ATOM 606 C CA . ARG A 1 82 ? 30.822 14.985 2.805 1.00 47.69 82 ARG A CA 1
ATOM 607 C C . ARG A 1 82 ? 30.081 13.654 2.651 1.00 47.69 82 ARG A C 1
ATOM 609 O O . ARG A 1 82 ? 30.536 12.661 3.208 1.00 47.69 82 ARG A O 1
ATOM 616 N N . CYS A 1 83 ? 29.000 13.609 1.870 1.00 49.88 83 CYS A N 1
ATOM 617 C CA . CYS A 1 83 ? 28.234 12.382 1.622 1.00 49.88 83 CYS A CA 1
ATOM 618 C C . CYS A 1 83 ? 28.895 11.477 0.558 1.00 49.88 83 CYS A C 1
ATOM 620 O O . CYS A 1 83 ? 28.871 10.257 0.678 1.00 49.88 83 CYS A O 1
ATOM 622 N N . VAL A 1 84 ? 29.595 12.068 -0.420 1.00 51.69 84 VAL A N 1
ATOM 623 C CA . VAL A 1 84 ? 30.232 11.360 -1.553 1.00 51.69 84 VAL A CA 1
ATOM 624 C C . VAL A 1 84 ? 31.376 10.417 -1.142 1.00 51.69 84 VAL A C 1
ATOM 626 O O . VAL A 1 84 ? 31.737 9.526 -1.900 1.00 51.69 84 VAL A O 1
ATOM 629 N N . LYS A 1 85 ? 31.971 10.561 0.051 1.00 43.25 85 LYS A N 1
ATOM 630 C CA . LYS A 1 85 ? 33.144 9.750 0.437 1.00 43.25 85 LYS A CA 1
ATOM 631 C C . LYS A 1 85 ? 3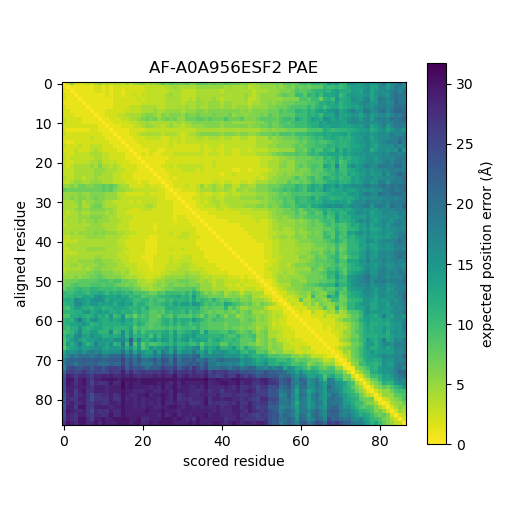2.828 8.407 1.111 1.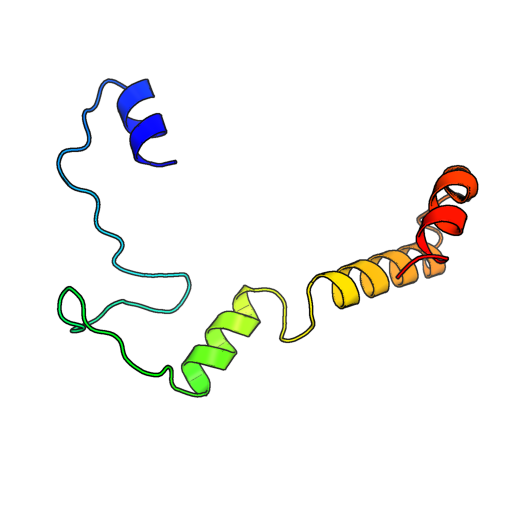00 43.25 85 LYS A C 1
ATOM 633 O O . LYS A 1 85 ? 33.778 7.662 1.349 1.00 43.25 85 LYS A O 1
ATOM 638 N N . HIS A 1 86 ? 31.572 8.090 1.447 1.00 45.59 86 HIS A N 1
ATOM 639 C CA . HIS A 1 86 ? 31.216 6.896 2.248 1.00 45.59 86 HIS A CA 1
ATOM 640 C C . HIS A 1 86 ? 30.041 6.054 1.695 1.00 45.59 86 HIS A C 1
ATOM 642 O O . HIS A 1 86 ? 29.461 5.277 2.452 1.00 45.59 86 HIS A O 1
ATOM 648 N N . GLY A 1 87 ? 29.687 6.189 0.412 1.00 37.84 87 GLY A N 1
ATOM 649 C CA . GLY A 1 87 ? 28.661 5.372 -0.257 1.00 37.84 87 GLY A CA 1
ATOM 650 C C . GLY A 1 87 ? 29.247 4.508 -1.358 1.00 37.84 87 GLY A C 1
ATOM 651 O O . GLY A 1 87 ? 29.988 5.086 -2.181 1.00 37.84 87 GLY A O 1
#

Radius of gyration: 21.13 Å; Cα contacts (8 Å, |Δi|>4): 29; chains: 1; bounding box: 48×45×34 Å

Solvent-accessible surface area (backbone atoms only — not comparable to full-atom values): 5799 Å² total;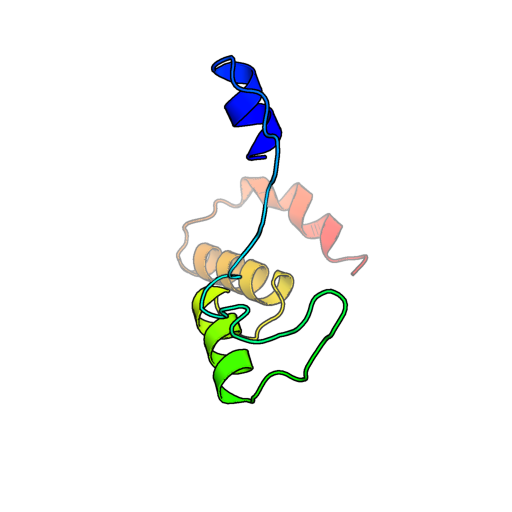 per-residue (Å²): 109,69,67,61,58,37,47,76,76,73,39,82,79,87,79,88,83,81,63,56,59,88,92,44,67,51,79,90,65,54,90,95,63,86,79,85,77,51,72,70,55,51,50,53,49,26,64,77,69,73,46,87,64,55,71,67,58,54,51,51,54,53,51,51,53,35,45,76,68,64,74,56,73,78,86,58,54,82,61,55,68,65,57,71,79,79,115

pLDDT: mean 84.64, std 17.18, range [37.84, 98.0]

Foldseek 3Di:
DVQVVQVVVPHHDPDDDDQADQVGGCPPADPPDDDDDDPVRVVSVQVVVPHPDDPVVVVVVVVVVCVVVVVDDCPCVVVVVVVVPPD